Protein AF-A0A0D2K681-F1 (afdb_monomer_lite)

pLDDT: mean 93.83, std 5.47, range [46.44, 97.44]

Radius of gyration: 20.78 Å; chains: 1; bounding box: 45×35×52 Å

Structure (mmCIF, N/CA/C/O backbone):
data_AF-A0A0D2K681-F1
#
_entry.id   AF-A0A0D2K681-F1
#
loop_
_atom_site.group_PDB
_atom_site.id
_atom_site.type_symbol
_atom_site.label_atom_id
_atom_site.label_alt_id
_atom_site.label_comp_id
_atom_site.label_asym_id
_atom_site.label_entity_id
_atom_site.label_seq_id
_atom_site.pdbx_PDB_ins_code
_atom_site.Cartn_x
_atom_site.Cartn_y
_atom_site.Cartn_z
_atom_site.occupancy
_atom_site.B_iso_or_equiv
_atom_site.auth_seq_id
_atom_site.auth_comp_id
_atom_site.auth_asym_id
_atom_site.auth_atom_id
_atom_site.pdbx_PDB_model_num
ATOM 1 N N . MET A 1 1 ? 2.914 -3.482 -22.656 1.00 81.56 1 MET A N 1
ATOM 2 C CA . MET A 1 1 ? 3.583 -2.629 -23.664 1.00 81.56 1 MET A CA 1
ATOM 3 C C . MET A 1 1 ? 5.025 -3.082 -23.842 1.00 81.56 1 MET A C 1
ATOM 5 O O . MET A 1 1 ? 5.253 -3.846 -24.763 1.00 81.56 1 MET A O 1
ATOM 9 N N . ILE A 1 2 ? 5.953 -2.766 -22.929 1.00 90.25 2 ILE A N 1
ATOM 10 C CA . ILE A 1 2 ? 7.369 -3.177 -23.053 1.00 90.25 2 ILE A CA 1
ATOM 11 C C . ILE A 1 2 ? 7.547 -4.701 -23.014 1.00 90.25 2 ILE A C 1
ATOM 13 O O . ILE A 1 2 ? 8.175 -5.257 -23.904 1.00 90.25 2 ILE A O 1
ATOM 17 N N . GLY A 1 3 ? 6.887 -5.398 -22.080 1.00 88.94 3 GLY A N 1
ATOM 18 C CA . GLY A 1 3 ? 6.961 -6.867 -21.994 1.00 88.94 3 GLY A CA 1
ATOM 19 C C . GLY A 1 3 ? 6.429 -7.629 -23.220 1.00 88.94 3 GLY A C 1
ATOM 20 O O . GLY A 1 3 ? 6.660 -8.826 -23.340 1.00 88.94 3 GLY A O 1
ATOM 21 N N . ARG A 1 4 ? 5.742 -6.948 -24.152 1.00 91.81 4 ARG A N 1
ATOM 22 C CA . ARG A 1 4 ? 5.278 -7.550 -25.415 1.00 91.81 4 ARG A CA 1
ATOM 23 C C . ARG A 1 4 ? 6.344 -7.550 -26.510 1.00 91.81 4 ARG A C 1
ATOM 25 O O . ARG A 1 4 ? 6.155 -8.220 -27.515 1.00 91.81 4 ARG A O 1
ATOM 32 N N . ALA A 1 5 ? 7.442 -6.817 -26.339 1.00 92.69 5 ALA A N 1
ATOM 33 C CA . ALA A 1 5 ? 8.566 -6.837 -27.268 1.00 92.69 5 ALA A CA 1
ATOM 34 C C . ALA A 1 5 ? 9.465 -8.054 -26.998 1.00 92.69 5 ALA A C 1
ATOM 36 O O . ALA A 1 5 ? 10.659 -7.913 -26.759 1.00 92.69 5 ALA A O 1
ATOM 37 N N . SER A 1 6 ? 8.871 -9.245 -26.981 1.00 92.00 6 SER A N 1
ATOM 38 C CA . SER A 1 6 ? 9.568 -10.517 -26.815 1.00 92.00 6 SER A CA 1
ATOM 39 C C . SER A 1 6 ? 8.978 -11.548 -27.776 1.00 92.00 6 SER A C 1
ATOM 41 O O . SER A 1 6 ? 7.763 -11.620 -27.960 1.00 92.00 6 SER A O 1
ATOM 43 N N . ARG A 1 7 ? 9.847 -12.331 -28.420 1.00 93.25 7 ARG A N 1
ATOM 44 C CA . ARG A 1 7 ? 9.474 -13.471 -29.270 1.00 93.25 7 ARG A CA 1
ATOM 45 C C . ARG A 1 7 ? 10.323 -14.678 -28.856 1.00 93.25 7 ARG A C 1
ATOM 47 O O . ARG A 1 7 ? 11.374 -14.912 -29.454 1.00 93.25 7 ARG A O 1
ATOM 54 N N . PRO A 1 8 ? 9.922 -15.393 -27.786 1.00 93.44 8 PRO A N 1
ATOM 55 C CA . PRO A 1 8 ? 10.725 -16.470 -27.213 1.00 93.44 8 PRO A CA 1
ATOM 56 C C . PRO A 1 8 ? 11.042 -17.557 -28.246 1.00 93.44 8 PRO A C 1
ATOM 58 O O . PRO A 1 8 ? 10.151 -18.002 -28.964 1.00 93.44 8 PRO A O 1
ATOM 61 N N . GLY A 1 9 ? 12.310 -17.969 -28.327 1.00 91.94 9 GLY A N 1
ATOM 62 C CA . GLY A 1 9 ? 12.784 -18.992 -29.269 1.00 91.94 9 GLY A CA 1
ATOM 63 C C . GLY A 1 9 ? 12.971 -18.524 -30.719 1.00 91.94 9 GLY A C 1
ATOM 64 O O . GLY A 1 9 ? 13.396 -19.322 -31.547 1.00 91.94 9 GLY A O 1
ATOM 65 N N . LEU A 1 10 ? 12.664 -17.258 -31.028 1.00 95.75 10 LEU A N 1
ATOM 66 C CA . LEU A 1 10 ? 12.841 -16.657 -32.357 1.00 95.75 10 LEU A CA 1
ATOM 67 C C . LEU A 1 10 ? 13.918 -15.568 -32.354 1.00 95.75 10 LEU A C 1
ATOM 69 O O . LEU A 1 10 ? 14.774 -15.564 -33.230 1.00 95.75 10 LEU A O 1
ATOM 73 N N . ASP A 1 11 ? 13.864 -14.656 -31.379 1.00 95.44 11 ASP A N 1
ATOM 74 C CA . ASP A 1 11 ? 14.831 -13.564 -31.243 1.00 95.44 11 ASP A CA 1
ATOM 75 C C . ASP A 1 11 ? 15.684 -13.719 -29.986 1.00 95.44 11 ASP A C 1
ATOM 77 O O . ASP A 1 11 ? 15.160 -14.019 -28.911 1.00 95.44 11 ASP A O 1
ATOM 81 N N . ASP A 1 12 ? 16.964 -13.359 -30.095 1.00 93.88 12 ASP A N 1
ATOM 82 C CA . ASP A 1 12 ? 17.870 -13.255 -28.944 1.00 93.88 12 ASP A CA 1
ATOM 83 C C . ASP A 1 12 ? 17.594 -12.006 -28.087 1.00 93.88 12 ASP A C 1
ATOM 85 O O . ASP A 1 12 ? 17.882 -11.988 -26.890 1.00 93.88 12 ASP A O 1
ATOM 89 N N . VAL A 1 13 ? 17.056 -10.930 -28.687 1.00 92.69 13 VAL A N 1
ATOM 90 C CA . VAL A 1 13 ? 16.869 -9.629 -28.019 1.00 92.69 13 VAL A CA 1
ATOM 91 C C . VAL A 1 13 ? 15.576 -8.938 -28.452 1.00 92.69 13 VAL A C 1
ATOM 93 O O . VAL A 1 13 ? 15.318 -8.743 -29.638 1.00 92.69 13 VAL A O 1
ATOM 96 N N . GLY A 1 14 ? 14.811 -8.461 -27.468 1.00 92.00 14 GLY A N 1
ATOM 97 C CA . GLY A 1 14 ? 13.689 -7.541 -27.655 1.00 92.00 14 GLY A CA 1
ATOM 98 C C . GLY A 1 14 ? 14.116 -6.072 -27.605 1.00 92.00 14 GLY A C 1
ATOM 99 O O . GLY A 1 14 ? 14.919 -5.686 -26.757 1.00 92.00 14 GLY A O 1
ATOM 100 N N . LYS A 1 15 ? 13.576 -5.222 -28.488 1.00 93.19 15 LYS A N 1
ATOM 101 C CA . LYS A 1 15 ? 13.871 -3.775 -28.523 1.00 93.19 15 LYS A CA 1
ATOM 102 C C . LYS A 1 15 ? 12.594 -2.955 -28.364 1.00 93.19 15 LYS A C 1
ATOM 104 O O . LYS A 1 15 ? 11.573 -3.278 -28.963 1.00 93.19 15 LYS A O 1
ATOM 109 N N . VAL A 1 16 ? 12.668 -1.863 -27.601 1.00 93.06 16 VAL A N 1
ATOM 110 C CA . VAL A 1 16 ? 11.568 -0.898 -27.437 1.00 93.06 16 VAL A CA 1
ATOM 111 C C . VAL A 1 16 ? 12.102 0.529 -27.502 1.00 93.06 16 VAL A C 1
ATOM 113 O O . VAL A 1 16 ? 13.137 0.831 -26.914 1.00 93.06 16 VAL A O 1
ATOM 116 N N . LEU A 1 17 ? 11.366 1.410 -28.183 1.00 94.31 17 LEU A N 1
ATOM 117 C CA . LEU A 1 17 ? 11.582 2.855 -28.164 1.00 94.31 17 LEU A CA 1
ATOM 118 C C . LEU A 1 17 ? 10.472 3.519 -27.341 1.00 94.31 17 LEU A C 1
ATOM 120 O O . LEU A 1 17 ? 9.299 3.435 -27.701 1.00 94.31 17 LEU A O 1
ATOM 124 N N . LEU A 1 18 ? 10.840 4.185 -26.245 1.00 94.44 18 LEU A N 1
ATOM 125 C CA . LEU A 1 18 ? 9.906 4.950 -25.422 1.00 94.44 18 LEU A CA 1
ATOM 126 C C . LEU A 1 18 ? 9.970 6.436 -25.789 1.00 94.44 18 LEU A C 1
ATOM 128 O O . LEU A 1 18 ? 10.970 7.103 -25.533 1.00 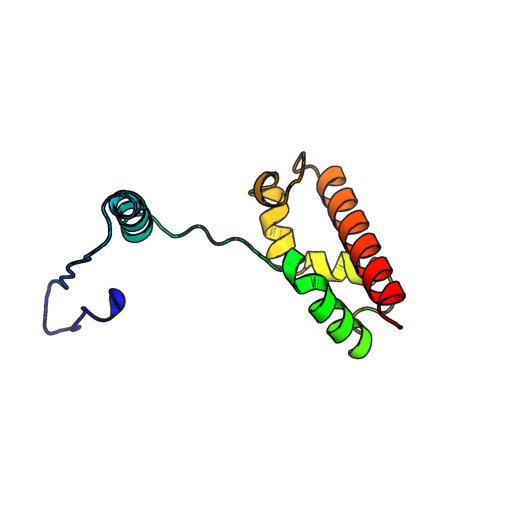94.44 18 LEU A O 1
ATOM 132 N N . MET A 1 19 ? 8.879 6.964 -26.338 1.00 96.00 19 MET A N 1
ATOM 133 C CA . MET A 1 19 ? 8.708 8.398 -26.575 1.00 96.00 19 MET A CA 1
ATOM 134 C C . MET A 1 19 ? 7.979 9.028 -25.384 1.00 96.00 19 MET A C 1
ATOM 136 O O . MET A 1 19 ? 6.894 8.583 -25.013 1.00 96.00 19 MET A O 1
ATOM 140 N N . CYS A 1 20 ? 8.564 10.055 -24.766 1.00 95.81 20 CYS A N 1
ATOM 141 C CA . CYS A 1 20 ? 7.950 10.779 -23.652 1.00 95.81 20 CYS A CA 1
ATOM 142 C C . CYS A 1 20 ? 8.392 12.249 -23.626 1.00 95.81 20 CYS A C 1
ATOM 144 O O . CYS A 1 20 ? 9.396 12.619 -24.234 1.00 95.81 20 CYS A O 1
ATOM 146 N N . ALA A 1 21 ? 7.643 13.088 -22.906 1.00 97.44 21 ALA A N 1
ATOM 147 C CA . ALA A 1 21 ? 8.049 14.464 -22.645 1.00 97.44 21 ALA A CA 1
ATOM 148 C C . ALA A 1 21 ? 9.358 14.497 -21.837 1.00 97.44 21 ALA A C 1
ATOM 150 O O . ALA A 1 21 ? 9.540 13.689 -20.923 1.00 97.44 21 ALA A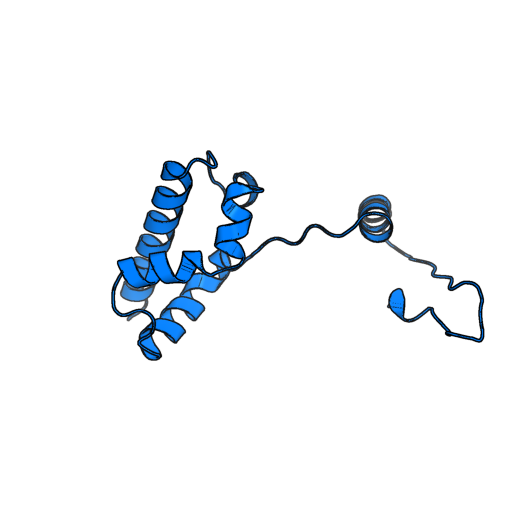 O 1
ATOM 151 N N . ALA A 1 22 ? 10.232 15.466 -22.129 1.00 96.50 22 ALA A N 1
ATOM 152 C CA . ALA A 1 22 ? 11.563 15.567 -21.522 1.00 96.50 22 ALA A CA 1
ATOM 153 C C . ALA A 1 22 ? 11.580 15.445 -19.978 1.00 96.50 22 ALA A C 1
ATOM 155 O O . ALA A 1 22 ? 12.416 14.690 -19.479 1.00 96.50 22 ALA A O 1
ATOM 156 N N . PRO A 1 23 ? 10.643 16.048 -19.210 1.00 96.94 23 PRO A N 1
ATOM 157 C CA . PRO A 1 23 ? 10.634 15.920 -17.749 1.00 96.94 23 PRO A CA 1
ATOM 158 C C . PRO A 1 23 ? 10.402 14.490 -17.235 1.00 96.94 23 PRO A C 1
ATOM 160 O O . PRO A 1 23 ? 10.793 14.163 -16.121 1.00 96.94 23 PRO A O 1
ATOM 163 N N . ARG A 1 24 ? 9.767 13.618 -18.031 1.00 95.56 24 ARG A N 1
ATOM 164 C CA . ARG A 1 24 ? 9.458 12.230 -17.642 1.00 95.56 24 ARG A CA 1
ATOM 165 C C . ARG A 1 24 ? 10.548 11.233 -18.036 1.00 95.56 24 ARG A C 1
ATOM 167 O O . ARG A 1 24 ? 10.464 10.069 -17.649 1.00 95.56 24 ARG A O 1
ATOM 174 N N . LYS A 1 25 ? 11.566 11.663 -18.790 1.00 95.19 25 LYS A N 1
ATOM 175 C CA . LYS A 1 25 ? 12.627 10.783 -19.300 1.00 95.19 25 LYS A CA 1
ATOM 176 C C . LYS A 1 25 ? 13.338 10.030 -18.175 1.00 95.19 25 LYS A C 1
ATOM 178 O O . LYS A 1 25 ? 13.408 8.806 -18.220 1.00 95.19 25 LYS A O 1
ATOM 183 N N . GLU A 1 26 ? 13.832 10.747 -17.166 1.00 94.62 26 GLU A N 1
ATOM 184 C CA . GLU A 1 26 ? 14.573 10.126 -16.059 1.00 94.62 26 GLU A CA 1
ATOM 185 C C . GLU A 1 26 ? 13.663 9.285 -15.155 1.00 94.62 26 GLU A C 1
ATOM 187 O O . GLU A 1 26 ? 14.076 8.222 -14.700 1.00 94.62 26 GLU A O 1
ATOM 192 N N . TYR A 1 27 ? 12.399 9.691 -14.981 1.00 93.38 27 TYR A N 1
ATOM 193 C CA . TYR A 1 27 ? 11.389 8.893 -14.277 1.00 93.38 27 TYR A CA 1
ATOM 194 C C . TYR A 1 27 ? 11.233 7.506 -14.916 1.00 93.38 27 TYR A C 1
ATOM 196 O O . TYR A 1 27 ? 11.393 6.489 -14.244 1.00 93.38 27 TYR A O 1
ATOM 204 N N . TYR A 1 28 ? 10.984 7.448 -16.229 1.00 94.19 28 TYR A N 1
ATOM 205 C CA . TYR A 1 28 ? 10.832 6.165 -16.913 1.00 94.19 28 TYR A CA 1
ATOM 206 C C . TYR A 1 28 ? 12.141 5.382 -16.964 1.00 94.19 28 TYR A C 1
ATOM 208 O O . TYR A 1 28 ? 12.128 4.174 -16.766 1.00 94.19 28 TYR A O 1
ATOM 216 N N . LYS A 1 29 ? 13.280 6.048 -17.185 1.00 92.62 29 LYS A N 1
ATOM 217 C CA . LYS A 1 29 ? 14.586 5.380 -17.187 1.00 92.62 29 LYS A CA 1
ATOM 218 C C . LYS A 1 29 ? 14.855 4.669 -15.859 1.00 92.62 29 LYS A C 1
ATOM 220 O O . LYS A 1 29 ? 15.297 3.526 -15.886 1.00 92.62 29 LYS A O 1
ATOM 225 N N . LYS A 1 30 ? 14.544 5.310 -14.728 1.00 92.62 30 LYS A N 1
ATOM 226 C CA . LYS A 1 30 ? 14.701 4.716 -13.397 1.00 92.62 30 LYS A CA 1
ATOM 227 C C . LYS A 1 30 ? 13.862 3.446 -13.248 1.00 92.62 30 LYS A C 1
ATOM 229 O O . LYS A 1 30 ? 14.418 2.378 -13.041 1.00 92.62 30 LYS A O 1
ATOM 234 N N . PHE A 1 31 ? 12.547 3.524 -13.448 1.00 90.00 31 PHE A N 1
ATOM 235 C CA . PHE A 1 31 ? 11.644 2.387 -13.199 1.00 90.00 31 PHE A CA 1
ATOM 236 C C . PHE A 1 31 ? 11.655 1.289 -14.271 1.00 90.00 31 PHE A C 1
ATOM 238 O O . PHE A 1 31 ? 11.011 0.257 -14.099 1.00 90.00 31 PHE A O 1
ATOM 245 N N . LEU A 1 32 ? 12.353 1.499 -15.389 1.00 91.75 32 LEU A N 1
ATOM 246 C CA . LEU A 1 32 ? 12.599 0.449 -16.380 1.00 91.75 32 LEU A CA 1
ATOM 247 C C . LEU A 1 32 ? 13.884 -0.336 -16.120 1.00 91.75 32 LEU A C 1
ATOM 249 O O . LEU A 1 32 ? 14.007 -1.454 -16.615 1.00 91.75 32 LEU A O 1
ATOM 253 N N . LEU A 1 33 ? 14.836 0.250 -15.394 1.00 89.62 33 LEU A N 1
ATOM 254 C CA . LEU A 1 33 ? 16.135 -0.361 -15.109 1.00 89.62 33 LEU A CA 1
ATOM 255 C C . LEU A 1 33 ? 16.245 -0.847 -13.660 1.00 89.62 33 LEU A C 1
ATOM 257 O O . LEU A 1 33 ? 16.979 -1.792 -13.388 1.00 89.62 33 LEU A O 1
ATOM 261 N N . GLU A 1 34 ? 15.502 -0.228 -12.747 1.00 91.75 34 GLU A N 1
ATOM 262 C CA . GLU A 1 34 ? 15.409 -0.598 -11.338 1.00 91.75 34 GLU A CA 1
ATOM 263 C C . GLU A 1 34 ? 14.039 -1.228 -11.039 1.00 91.75 34 GLU A C 1
ATOM 265 O O . GLU A 1 34 ? 13.037 -0.859 -11.663 1.00 91.75 34 GLU A O 1
ATOM 270 N N . PRO A 1 35 ? 13.956 -2.163 -10.075 1.00 88.69 35 PRO A N 1
ATOM 271 C CA . PRO A 1 35 ? 12.679 -2.719 -9.644 1.00 88.69 35 PRO A CA 1
ATOM 272 C C . PRO A 1 35 ? 11.755 -1.629 -9.080 1.00 88.69 35 PRO A C 1
ATOM 274 O O . PRO A 1 35 ? 12.193 -0.705 -8.394 1.00 88.69 35 PRO A O 1
ATOM 277 N N . LEU A 1 36 ? 10.455 -1.752 -9.359 1.00 89.44 36 LEU A N 1
ATOM 278 C CA . LEU A 1 36 ? 9.449 -0.782 -8.931 1.00 89.44 36 LEU A CA 1
ATOM 279 C C . LEU A 1 36 ? 9.165 -0.923 -7.422 1.00 89.44 36 LEU A C 1
ATOM 281 O O . LEU A 1 36 ? 8.777 -2.012 -6.990 1.00 89.44 36 LEU A O 1
ATOM 285 N N . PRO A 1 37 ? 9.291 0.149 -6.616 1.00 92.12 37 PRO A N 1
ATOM 286 C CA . PRO A 1 37 ? 8.787 0.146 -5.253 1.00 92.12 37 PRO A CA 1
ATOM 287 C C . PRO A 1 37 ? 7.256 0.128 -5.280 1.00 92.12 37 PRO A C 1
ATOM 289 O O . PRO A 1 37 ? 6.627 0.951 -5.945 1.00 92.12 37 PRO A O 1
ATOM 292 N N . VAL A 1 38 ? 6.663 -0.819 -4.557 1.00 95.25 38 VAL A N 1
ATOM 293 C CA . VAL A 1 38 ? 5.210 -0.944 -4.407 1.00 95.25 38 VAL A CA 1
ATOM 294 C C . VAL A 1 38 ? 4.840 -0.590 -2.973 1.00 95.25 38 VAL A C 1
ATOM 296 O O . VAL A 1 38 ? 5.386 -1.159 -2.028 1.00 95.25 38 VAL A O 1
ATOM 299 N N . GLU A 1 39 ? 3.907 0.345 -2.831 1.00 97.00 39 GLU A N 1
ATOM 300 C CA . GLU A 1 39 ? 3.355 0.809 -1.558 1.00 97.00 39 GLU A CA 1
ATOM 301 C C . GLU A 1 39 ? 1.853 0.524 -1.501 1.00 97.00 39 GLU A C 1
ATOM 303 O O . GLU A 1 39 ? 1.208 0.323 -2.533 1.00 97.00 39 GLU A O 1
ATOM 308 N N . SER A 1 40 ? 1.305 0.465 -0.290 1.00 96.94 40 SER A N 1
ATOM 309 C CA . SER A 1 40 ? -0.131 0.292 -0.087 1.00 96.94 40 SER A CA 1
ATOM 310 C C . SER A 1 40 ? -0.851 1.640 -0.133 1.00 96.94 40 SER A C 1
ATOM 312 O O . SER A 1 40 ? -0.319 2.641 0.329 1.00 96.94 40 SER A O 1
ATOM 314 N N . HIS A 1 41 ? -2.084 1.635 -0.631 1.00 95.38 41 HIS A N 1
ATOM 315 C CA . HIS A 1 41 ? -3.016 2.769 -0.587 1.00 95.38 41 HIS A CA 1
ATOM 316 C C . HIS A 1 41 ? -4.331 2.399 0.114 1.00 95.38 41 HIS A C 1
ATOM 318 O O . HIS A 1 41 ? -5.390 2.951 -0.180 1.00 95.38 41 HIS A O 1
ATOM 324 N N . LEU A 1 42 ? -4.282 1.391 0.992 1.00 95.88 42 LEU A N 1
ATOM 325 C CA . LEU A 1 42 ? -5.461 0.908 1.711 1.00 95.88 42 LEU A CA 1
ATOM 326 C C . LEU A 1 42 ? -6.066 1.982 2.625 1.00 95.88 42 LEU A C 1
ATOM 328 O O . LEU A 1 42 ? -7.276 2.022 2.780 1.00 95.88 42 LEU A O 1
ATOM 332 N N . ASP A 1 43 ? -5.239 2.860 3.187 1.00 91.62 43 ASP A N 1
ATOM 333 C CA . ASP A 1 43 ? -5.648 4.012 3.993 1.00 91.62 43 ASP A CA 1
ATOM 334 C C . ASP A 1 43 ? -6.649 4.919 3.265 1.00 91.62 43 ASP A C 1
ATOM 336 O O . ASP A 1 43 ? -7.665 5.305 3.839 1.00 91.62 43 ASP A O 1
ATOM 340 N N . ALA A 1 44 ? -6.429 5.186 1.976 1.00 91.50 44 ALA A N 1
ATOM 341 C CA . ALA A 1 44 ? -7.341 5.995 1.169 1.00 91.50 44 ALA A CA 1
ATOM 342 C C . ALA A 1 44 ? -8.685 5.299 0.869 1.00 91.50 44 ALA A C 1
ATOM 344 O O . ALA A 1 44 ? -9.673 5.973 0.589 1.00 91.50 44 ALA A O 1
ATOM 345 N N . ALA A 1 45 ? -8.731 3.965 0.919 1.00 92.25 45 ALA A N 1
ATOM 346 C CA . ALA A 1 45 ? -9.908 3.146 0.605 1.00 92.25 45 ALA A CA 1
ATOM 347 C C . ALA A 1 45 ? -10.454 2.386 1.833 1.00 92.25 45 ALA A C 1
ATOM 349 O O . ALA A 1 45 ? -11.180 1.395 1.700 1.00 92.25 45 ALA A O 1
ATOM 350 N N . LEU A 1 46 ? -10.084 2.822 3.042 1.00 95.38 46 LEU A N 1
ATOM 351 C CA . LEU A 1 46 ? -10.349 2.060 4.258 1.00 95.38 46 LEU A CA 1
ATOM 352 C C . LEU A 1 46 ? -11.840 2.012 4.612 1.00 95.38 46 LEU A C 1
ATOM 354 O O . LEU A 1 46 ? -12.311 0.985 5.088 1.00 95.38 46 LEU A O 1
ATOM 358 N N . HIS A 1 47 ? -12.586 3.080 4.318 1.00 95.75 47 HIS A N 1
ATOM 359 C CA . HIS A 1 47 ? -14.027 3.182 4.564 1.00 95.75 47 HIS A CA 1
ATOM 360 C C . HIS A 1 47 ? -14.802 2.009 3.949 1.00 95.75 47 HIS A C 1
ATOM 362 O O . HIS A 1 47 ? -15.487 1.278 4.663 1.00 95.75 47 HIS A O 1
ATOM 368 N N . ASP A 1 48 ? -14.632 1.781 2.645 1.00 94.88 48 ASP A N 1
ATOM 369 C CA . ASP A 1 48 ? -15.325 0.710 1.921 1.00 94.88 48 ASP A CA 1
ATOM 370 C C . ASP A 1 48 ? -14.927 -0.674 2.443 1.00 94.88 48 ASP A C 1
ATOM 372 O O . ASP A 1 48 ? -15.770 -1.559 2.597 1.00 94.88 48 ASP A O 1
ATOM 376 N N . THR A 1 49 ? -13.639 -0.845 2.760 1.00 95.12 49 THR A N 1
ATOM 377 C CA . THR A 1 49 ? -13.113 -2.103 3.304 1.00 95.12 49 THR A CA 1
ATOM 378 C C . THR A 1 49 ? -13.734 -2.401 4.669 1.00 95.12 49 THR A C 1
ATOM 380 O O . THR A 1 49 ? -14.251 -3.495 4.880 1.00 95.12 49 THR A O 1
ATOM 383 N N . LEU A 1 50 ? -13.756 -1.426 5.583 1.00 95.62 50 LEU A N 1
ATOM 384 C CA . LEU A 1 50 ? -14.348 -1.604 6.910 1.00 95.62 50 LEU A CA 1
ATOM 385 C C . LEU A 1 50 ? -15.852 -1.870 6.835 1.00 95.62 50 LEU A C 1
ATOM 387 O O . LEU A 1 50 ? -16.333 -2.765 7.522 1.00 95.62 50 LEU A O 1
ATOM 391 N N . VAL A 1 51 ? -16.600 -1.158 5.984 1.00 95.06 51 VAL A N 1
ATOM 392 C CA . VAL A 1 51 ? -18.040 -1.417 5.804 1.00 95.06 51 VAL A CA 1
ATOM 393 C C . VAL A 1 51 ? -18.280 -2.852 5.336 1.00 95.06 51 VAL A C 1
ATOM 395 O O . VAL A 1 51 ? -19.138 -3.540 5.894 1.00 95.06 51 VAL A O 1
ATOM 398 N N . ALA A 1 52 ? -17.516 -3.326 4.349 1.00 95.69 52 ALA A N 1
ATOM 399 C CA . ALA A 1 52 ? -17.646 -4.688 3.839 1.00 95.69 52 ALA A CA 1
ATOM 400 C C . ALA A 1 52 ? -17.366 -5.742 4.924 1.00 95.69 52 ALA A C 1
ATOM 402 O O . ALA A 1 52 ? -18.139 -6.689 5.079 1.00 95.69 52 ALA A O 1
ATOM 403 N N . GLU A 1 53 ? -16.306 -5.557 5.708 1.00 96.44 53 GLU A N 1
ATOM 404 C CA . GLU A 1 53 ? -15.885 -6.510 6.742 1.00 96.44 53 GLU A CA 1
ATOM 405 C C . GLU A 1 53 ? -16.786 -6.484 7.987 1.00 96.44 53 GLU A C 1
ATOM 407 O O . GLU A 1 53 ? -17.008 -7.524 8.611 1.00 96.44 53 GLU A O 1
ATOM 412 N N . VAL A 1 54 ? -17.379 -5.333 8.321 1.00 95.94 54 VAL A N 1
ATOM 413 C CA . VAL A 1 54 ? -18.414 -5.233 9.364 1.00 95.94 54 VAL A CA 1
ATOM 414 C C . VAL A 1 54 ? -19.685 -5.965 8.931 1.00 95.94 54 VAL A C 1
ATOM 416 O O . VAL A 1 54 ? -20.257 -6.731 9.707 1.00 95.94 54 VAL A O 1
ATOM 419 N N . VAL A 1 55 ? -20.117 -5.799 7.675 1.00 96.38 55 VAL A N 1
ATOM 420 C CA . VAL A 1 55 ? -21.276 -6.529 7.124 1.00 96.38 55 VAL A CA 1
ATOM 421 C C . VAL A 1 55 ? -21.007 -8.036 7.068 1.00 96.38 55 VAL A C 1
ATOM 423 O O . VAL A 1 55 ? -21.903 -8.829 7.364 1.00 96.38 55 VAL A O 1
ATOM 426 N N . ALA A 1 56 ? -19.776 -8.437 6.745 1.00 97.06 56 ALA A N 1
ATOM 427 C CA . ALA A 1 56 ? -19.340 -9.832 6.771 1.00 97.06 56 ALA A CA 1
ATOM 428 C C . ALA A 1 56 ? -19.202 -10.410 8.193 1.00 97.06 56 ALA A C 1
ATOM 430 O O . ALA A 1 56 ? -19.070 -11.625 8.338 1.00 97.06 56 ALA A O 1
ATOM 431 N N . ARG A 1 57 ? -19.280 -9.566 9.235 1.00 95.94 57 ARG A N 1
ATOM 432 C CA . ARG A 1 57 ? -19.034 -9.906 10.648 1.00 95.94 57 ARG A CA 1
ATOM 433 C C . ARG A 1 57 ? -17.607 -10.400 10.914 1.00 95.94 57 ARG A C 1
ATOM 435 O O . ARG A 1 57 ? -17.366 -11.108 11.885 1.00 95.94 57 ARG A O 1
ATOM 442 N N . THR A 1 58 ? -16.659 -10.023 10.057 1.00 96.94 58 THR A N 1
ATOM 443 C CA . THR A 1 58 ? -15.224 -10.195 10.320 1.00 96.94 58 THR A CA 1
ATOM 444 C C . THR A 1 58 ? -14.759 -9.200 11.381 1.00 96.94 58 THR A C 1
ATOM 446 O O . THR A 1 58 ? -13.909 -9.522 12.204 1.00 96.94 58 THR A O 1
ATOM 449 N N . ILE A 1 59 ? -15.319 -7.986 11.353 1.00 97.44 59 ILE A N 1
ATOM 450 C CA . ILE A 1 59 ? -15.035 -6.909 12.301 1.00 97.44 59 ILE A CA 1
ATOM 451 C C . ILE A 1 59 ? -16.317 -6.630 13.083 1.00 97.44 59 ILE A C 1
ATOM 453 O O . ILE A 1 59 ? -17.274 -6.088 12.531 1.00 97.44 59 ILE A O 1
ATOM 457 N N . GLU A 1 60 ? -16.352 -6.988 14.365 1.00 95.75 60 GLU A N 1
ATOM 458 C CA . GLU A 1 60 ? -17.511 -6.735 15.230 1.00 95.75 60 GLU A CA 1
ATOM 459 C C . GLU A 1 60 ? -17.268 -5.578 16.206 1.00 95.75 60 GLU A C 1
ATOM 461 O O . GLU A 1 60 ? -18.215 -4.963 16.701 1.00 95.75 60 GLU A O 1
ATOM 466 N N . ASN A 1 61 ? -16.004 -5.249 16.474 1.00 95.06 61 ASN A N 1
ATOM 467 C CA . ASN A 1 61 ? -15.612 -4.154 17.353 1.00 95.06 61 ASN A CA 1
ATOM 468 C C . ASN A 1 61 ? -14.332 -3.439 16.861 1.00 95.06 61 ASN A C 1
ATOM 470 O O . ASN A 1 61 ? -13.684 -3.860 15.905 1.00 95.06 61 ASN A O 1
ATOM 474 N N . LYS A 1 62 ? -13.958 -2.330 17.520 1.00 93.62 62 LYS A N 1
ATOM 475 C CA . LYS A 1 62 ? -12.777 -1.527 17.143 1.00 93.62 62 LYS A CA 1
ATOM 476 C C . LYS A 1 62 ? -11.459 -2.310 17.221 1.00 93.62 62 LYS A C 1
ATOM 478 O O . LYS A 1 62 ? -10.580 -2.080 16.396 1.00 93.62 62 LYS A O 1
ATOM 483 N N . GLN A 1 63 ? -11.315 -3.210 18.196 1.00 94.94 63 GLN A N 1
ATOM 484 C CA . GLN A 1 63 ? -10.107 -4.023 18.331 1.00 94.94 63 GLN A CA 1
ATOM 485 C C . GLN A 1 63 ? -9.978 -4.984 17.147 1.00 94.94 63 GLN A C 1
ATOM 487 O O . GLN A 1 63 ? -8.899 -5.067 16.568 1.00 94.94 63 GLN A O 1
ATOM 492 N N . ASP A 1 64 ? -11.080 -5.601 16.711 1.00 96.56 64 ASP A N 1
ATOM 493 C CA . ASP A 1 64 ? -11.082 -6.463 15.522 1.00 96.56 64 ASP A CA 1
ATOM 494 C C . ASP A 1 64 ? -10.638 -5.698 14.267 1.00 96.56 64 ASP A C 1
ATOM 496 O O . ASP A 1 64 ? -9.970 -6.260 13.405 1.00 96.56 64 ASP A O 1
ATOM 500 N N . ALA A 1 65 ? -10.972 -4.406 14.155 1.00 96.56 65 ALA A N 1
ATOM 501 C CA . ALA A 1 65 ? -10.541 -3.575 13.031 1.00 96.56 65 ALA A CA 1
ATOM 502 C C . ALA A 1 65 ? -9.027 -3.317 13.047 1.00 96.56 65 ALA A C 1
ATOM 504 O O . ALA A 1 65 ? -8.372 -3.409 12.006 1.00 96.56 65 ALA A O 1
ATOM 505 N N . VAL A 1 66 ? -8.456 -3.034 14.221 1.00 96.25 66 VAL 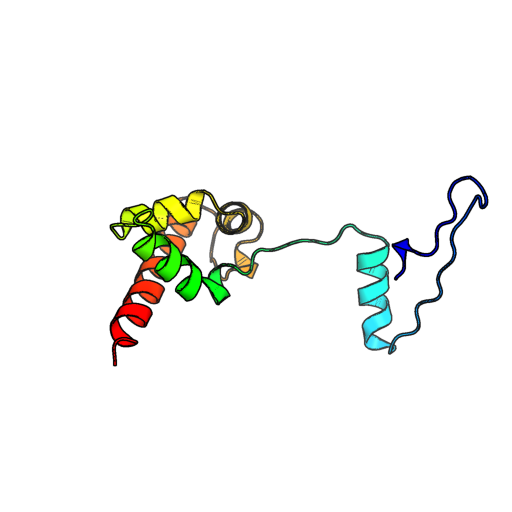A N 1
ATOM 506 C CA . VAL A 1 66 ? -6.998 -2.911 14.379 1.00 96.25 66 VAL A CA 1
ATOM 507 C C . VAL A 1 66 ? -6.325 -4.245 14.057 1.00 96.25 66 VAL A C 1
ATOM 509 O O . VAL A 1 66 ? -5.371 -4.274 13.277 1.00 96.25 66 VAL A O 1
ATOM 512 N N . ASP A 1 67 ? -6.856 -5.347 14.584 1.00 96.06 67 ASP A N 1
ATOM 513 C CA . ASP A 1 67 ? -6.340 -6.693 14.347 1.00 96.06 67 ASP A CA 1
ATOM 514 C C . ASP A 1 67 ? -6.413 -7.051 12.858 1.00 96.06 67 ASP A C 1
ATOM 516 O O . ASP A 1 67 ? -5.416 -7.506 12.295 1.00 96.06 67 ASP A O 1
ATOM 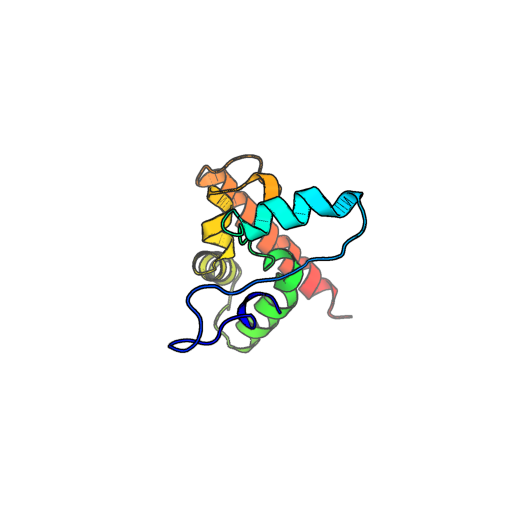520 N N . TYR A 1 68 ? -7.527 -6.761 12.179 1.00 96.75 68 TYR A N 1
ATOM 521 C CA . TYR A 1 68 ? -7.694 -6.935 10.734 1.00 96.75 68 TYR A CA 1
ATOM 522 C C . TYR A 1 68 ? -6.601 -6.204 9.950 1.00 96.75 68 TYR A C 1
ATOM 524 O O . TYR A 1 68 ? -5.961 -6.791 9.072 1.00 96.75 68 TYR A O 1
ATOM 532 N N . LEU A 1 69 ? -6.316 -4.945 10.301 1.00 96.50 69 LEU A N 1
ATOM 533 C CA . LEU A 1 69 ? -5.276 -4.165 9.634 1.00 96.50 69 LEU A CA 1
ATOM 534 C C . LEU A 1 69 ? -3.892 -4.809 9.756 1.00 96.50 69 LEU A C 1
ATOM 536 O O . LEU A 1 69 ? -3.112 -4.709 8.805 1.00 96.50 69 LEU A O 1
ATOM 540 N N . THR A 1 70 ? -3.592 -5.533 10.840 1.00 95.81 70 THR A N 1
ATOM 541 C CA . THR A 1 70 ? -2.294 -6.221 10.996 1.00 95.81 70 THR A CA 1
ATOM 542 C C . THR A 1 70 ? -2.041 -7.311 9.944 1.00 95.81 70 THR A C 1
ATOM 544 O O . THR A 1 70 ? -0.887 -7.615 9.629 1.00 95.81 70 THR A O 1
ATOM 547 N N . TRP A 1 71 ? -3.096 -7.849 9.324 1.00 96.31 71 TRP A N 1
ATOM 548 C CA . TRP A 1 71 ? -2.998 -8.863 8.266 1.00 96.31 71 TRP A CA 1
ATOM 549 C C . TRP A 1 71 ? -2.711 -8.282 6.879 1.00 96.31 71 TRP A C 1
ATOM 551 O O . TRP A 1 71 ? -2.409 -9.019 5.936 1.00 96.31 71 TRP A O 1
ATOM 561 N N . THR A 1 72 ? -2.787 -6.963 6.729 1.00 97.06 72 THR A N 1
ATOM 562 C CA . THR A 1 72 ? -2.741 -6.303 5.424 1.00 97.06 72 THR A CA 1
ATOM 563 C C . THR A 1 72 ? -1.313 -6.029 4.947 1.00 97.06 72 THR A C 1
ATOM 565 O O . THR A 1 72 ? -0.355 -5.926 5.720 1.00 97.06 72 THR A O 1
ATOM 568 N N . PHE A 1 73 ? -1.153 -5.839 3.632 1.00 97.38 73 PHE A N 1
ATOM 569 C CA . PHE A 1 73 ? 0.108 -5.341 3.072 1.00 97.38 73 PHE A CA 1
ATOM 570 C C . PHE A 1 73 ? 0.453 -3.937 3.592 1.00 97.38 73 PHE A C 1
ATOM 572 O O . PHE A 1 73 ? 1.628 -3.635 3.784 1.00 97.38 73 PHE A O 1
ATOM 579 N N . TYR A 1 74 ? -0.561 -3.116 3.886 1.00 97.31 74 TYR A N 1
ATOM 580 C CA . TYR A 1 74 ? -0.402 -1.793 4.487 1.00 97.31 74 TYR A CA 1
ATOM 581 C C . TYR A 1 74 ? 0.404 -1.851 5.787 1.00 97.31 74 TYR A C 1
ATOM 583 O O . TYR A 1 74 ? 1.455 -1.217 5.874 1.00 97.31 74 TYR A O 1
ATOM 591 N N . TYR A 1 75 ? 0.002 -2.700 6.739 1.00 96.69 75 TYR A N 1
ATOM 592 C CA . TYR A 1 75 ? 0.713 -2.843 8.013 1.00 96.69 75 TYR A CA 1
ATOM 593 C C . TYR A 1 75 ? 2.186 -3.227 7.830 1.00 96.69 75 TYR A C 1
ATOM 595 O O . TYR A 1 75 ? 3.073 -2.652 8.463 1.00 96.69 75 TYR A O 1
ATOM 603 N N . ARG A 1 76 ? 2.476 -4.138 6.891 1.00 96.06 76 ARG A N 1
ATOM 604 C CA . ARG A 1 76 ? 3.858 -4.544 6.577 1.00 96.06 76 ARG A CA 1
ATOM 605 C C . ARG A 1 76 ? 4.712 -3.398 6.032 1.00 96.06 76 ARG A C 1
ATOM 607 O O . ARG A 1 76 ? 5.936 -3.457 6.162 1.00 96.06 76 ARG A O 1
ATOM 614 N N . ARG A 1 77 ? 4.102 -2.400 5.386 1.00 97.19 77 ARG A N 1
ATOM 615 C CA . ARG A 1 77 ? 4.801 -1.250 4.797 1.00 97.19 77 ARG A CA 1
ATOM 616 C C . ARG A 1 77 ? 4.984 -0.086 5.766 1.00 97.19 77 ARG A C 1
ATOM 618 O O . ARG A 1 77 ? 5.977 0.625 5.616 1.00 97.19 77 ARG A O 1
ATOM 625 N N . LEU A 1 78 ? 4.129 0.056 6.782 1.00 96.62 78 LEU A N 1
ATOM 626 C CA . LEU A 1 78 ? 4.223 1.139 7.771 1.00 96.62 78 LEU A CA 1
ATOM 627 C C . LEU A 1 78 ? 5.614 1.247 8.413 1.00 96.62 78 LEU A C 1
ATOM 629 O O . LEU A 1 78 ? 6.165 2.337 8.526 1.00 96.62 78 LEU A O 1
ATOM 633 N N . SER A 1 79 ? 6.222 0.119 8.790 1.00 95.25 79 SER A N 1
ATOM 634 C CA . SER A 1 79 ? 7.561 0.108 9.397 1.00 95.25 79 SER A CA 1
ATOM 635 C C . SER A 1 79 ? 8.702 0.265 8.386 1.00 95.25 79 SER A C 1
ATOM 637 O O . SER A 1 79 ? 9.798 0.677 8.760 1.00 95.25 79 SER A O 1
ATOM 639 N N . GLN A 1 80 ? 8.462 -0.051 7.110 1.00 96.19 80 GLN A N 1
ATOM 640 C CA . GLN A 1 80 ? 9.480 -0.006 6.056 1.00 96.19 80 GLN A CA 1
ATOM 641 C C . GLN A 1 80 ? 9.614 1.381 5.429 1.00 96.19 80 GLN A C 1
ATOM 643 O O . GLN A 1 80 ? 10.702 1.746 4.986 1.00 96.19 80 GLN A O 1
ATOM 648 N N . ASN A 1 81 ? 8.524 2.146 5.375 1.00 96.12 81 ASN A N 1
ATOM 649 C CA . ASN A 1 81 ? 8.512 3.495 4.819 1.00 96.12 81 ASN A CA 1
ATOM 650 C C . ASN A 1 81 ? 7.536 4.410 5.588 1.00 96.12 81 ASN A C 1
ATOM 652 O O . ASN A 1 81 ? 6.554 4.877 5.015 1.00 96.12 81 ASN A O 1
ATOM 656 N N . PRO A 1 82 ? 7.776 4.670 6.887 1.00 95.69 82 PRO A N 1
ATOM 657 C CA . PRO A 1 82 ? 6.829 5.379 7.757 1.00 95.69 82 PRO A CA 1
ATOM 658 C C . PRO A 1 82 ? 6.459 6.772 7.238 1.00 95.69 82 PRO A C 1
ATOM 660 O O . PRO A 1 82 ? 5.292 7.150 7.267 1.00 95.69 82 PRO A O 1
ATOM 663 N N . ASN A 1 83 ? 7.426 7.500 6.673 1.00 95.50 83 ASN A N 1
ATOM 664 C CA . ASN A 1 83 ? 7.210 8.849 6.147 1.00 95.50 83 ASN A CA 1
ATOM 665 C C . ASN A 1 83 ? 6.189 8.887 5.002 1.00 95.50 83 ASN A C 1
ATOM 667 O O . ASN A 1 83 ? 5.478 9.875 4.861 1.00 95.50 83 ASN A O 1
ATOM 671 N N . TYR A 1 84 ? 6.109 7.830 4.187 1.00 95.56 84 TYR A N 1
ATOM 672 C CA . TYR A 1 84 ? 5.128 7.746 3.103 1.00 95.56 84 TYR A CA 1
ATOM 673 C C . TYR A 1 84 ? 3.689 7.733 3.626 1.00 95.56 84 TYR A C 1
ATOM 675 O O . TYR A 1 84 ? 2.800 8.299 3.001 1.00 95.56 84 TYR A O 1
ATOM 683 N N . TYR A 1 85 ? 3.489 7.130 4.797 1.00 95.75 85 TYR A N 1
ATOM 684 C CA . TYR A 1 85 ? 2.200 7.007 5.472 1.00 95.75 85 TYR A CA 1
ATOM 685 C C . TYR A 1 85 ? 1.990 8.092 6.545 1.00 95.75 85 TYR A C 1
ATOM 687 O O . TYR A 1 85 ? 1.063 7.995 7.341 1.00 95.75 85 TYR A O 1
ATOM 695 N N . ASN A 1 86 ? 2.841 9.128 6.574 1.00 93.50 86 ASN A N 1
ATOM 696 C CA . ASN A 1 86 ? 2.841 10.219 7.559 1.00 93.50 86 ASN A CA 1
ATOM 697 C C . ASN A 1 86 ? 3.122 9.803 9.018 1.00 93.50 86 ASN A C 1
ATOM 699 O O . ASN A 1 86 ? 2.763 10.529 9.945 1.00 93.50 86 ASN A O 1
ATOM 703 N N . LEU A 1 87 ? 3.810 8.681 9.250 1.00 94.25 87 LEU A N 1
ATOM 704 C CA . LEU A 1 87 ? 4.251 8.303 10.594 1.00 94.25 87 LEU A CA 1
ATOM 705 C C . LEU A 1 87 ? 5.550 9.023 10.965 1.00 94.25 87 LEU A C 1
ATOM 707 O O . LEU A 1 87 ? 6.476 9.140 10.165 1.00 94.25 87 LEU A O 1
ATOM 711 N N . THR A 1 88 ? 5.655 9.419 12.232 1.00 90.69 88 THR A N 1
ATOM 712 C CA . THR A 1 88 ? 6.852 10.053 12.814 1.00 90.69 88 THR A CA 1
ATOM 713 C C . THR A 1 88 ? 7.916 9.047 13.263 1.00 90.69 88 THR A C 1
ATOM 715 O O . THR A 1 88 ? 9.037 9.432 13.596 1.00 90.69 88 THR A O 1
ATOM 718 N N . GLY A 1 89 ? 7.593 7.752 13.257 1.00 92.38 89 GLY A N 1
ATOM 719 C CA . GLY A 1 89 ? 8.503 6.683 13.646 1.00 92.38 89 GLY A CA 1
ATOM 720 C C . GLY A 1 89 ? 7.963 5.293 13.320 1.00 92.38 89 GLY A C 1
ATOM 721 O O . GLY A 1 89 ? 6.802 5.123 12.967 1.00 92.38 89 GLY A O 1
ATOM 722 N N . ALA A 1 90 ? 8.825 4.284 13.462 1.00 93.56 90 ALA A N 1
ATOM 723 C CA . ALA A 1 90 ? 8.514 2.878 13.170 1.00 93.56 90 ALA A CA 1
ATOM 724 C C . ALA A 1 90 ? 8.553 1.974 14.418 1.00 93.56 90 ALA A C 1
ATOM 726 O O . ALA A 1 90 ? 8.627 0.751 14.302 1.00 93.56 90 ALA A O 1
ATOM 727 N N . SER A 1 91 ? 8.552 2.553 15.626 1.00 94.88 91 SER A N 1
ATOM 728 C CA . SER A 1 91 ? 8.460 1.739 16.845 1.00 94.88 91 SER A CA 1
ATOM 729 C C . SER A 1 91 ? 7.059 1.147 16.985 1.00 94.88 91 SER A C 1
ATOM 731 O O . SER A 1 91 ? 6.091 1.714 16.481 1.00 94.88 91 SER A O 1
ATOM 733 N N . HIS A 1 92 ? 6.935 0.046 17.729 1.00 92.19 92 HIS A N 1
ATOM 734 C CA . HIS A 1 92 ? 5.640 -0.598 17.971 1.00 92.19 92 HIS A CA 1
ATOM 735 C C . HIS A 1 92 ? 4.581 0.385 18.491 1.00 92.19 92 HIS A C 1
ATOM 737 O O . HIS A 1 92 ? 3.422 0.302 18.108 1.00 92.19 92 HIS A O 1
ATOM 743 N N . ARG A 1 93 ? 4.989 1.348 19.328 1.00 94.50 93 ARG A N 1
ATOM 744 C CA . ARG A 1 93 ? 4.098 2.397 19.826 1.00 94.50 93 ARG A CA 1
ATOM 745 C C . ARG A 1 93 ? 3.603 3.312 18.704 1.00 94.50 93 ARG A C 1
ATOM 747 O O . ARG A 1 93 ? 2.403 3.448 18.560 1.00 94.50 93 ARG A O 1
ATOM 754 N N . HIS A 1 94 ? 4.496 3.847 17.864 1.00 94.38 94 HIS A N 1
ATOM 755 C CA . HIS A 1 94 ? 4.088 4.706 16.741 1.00 94.38 94 HIS A CA 1
ATOM 756 C C . HIS A 1 94 ? 3.142 3.985 15.773 1.00 94.38 94 HIS A C 1
ATOM 758 O O . HIS A 1 94 ? 2.171 4.573 15.315 1.00 94.38 94 HIS A O 1
ATOM 764 N N . LEU A 1 95 ? 3.412 2.708 15.476 1.00 94.62 95 LEU A N 1
ATOM 765 C CA . LEU A 1 95 ? 2.551 1.900 14.608 1.00 94.62 95 LEU A CA 1
ATOM 766 C C . LEU A 1 95 ? 1.176 1.661 15.243 1.00 94.62 95 LEU A C 1
ATOM 768 O O . LEU A 1 95 ? 0.162 1.780 14.566 1.00 94.62 95 LEU A O 1
ATOM 772 N N . SER A 1 96 ? 1.149 1.320 16.534 1.00 93.94 96 SER A N 1
ATOM 773 C CA . SER A 1 96 ? -0.088 1.060 17.273 1.00 93.94 96 SER A CA 1
ATOM 774 C C . SER A 1 96 ? -0.947 2.317 17.400 1.00 93.94 96 SER A C 1
ATOM 776 O O . SER A 1 96 ? -2.151 2.245 17.167 1.00 93.94 96 SER A O 1
ATOM 778 N N . ASP A 1 97 ? -0.330 3.451 17.736 1.00 94.94 97 ASP A N 1
ATOM 779 C CA . ASP A 1 97 ? -1.010 4.741 17.867 1.00 94.94 97 ASP A CA 1
ATOM 780 C C . ASP A 1 97 ? -1.613 5.132 16.502 1.00 94.94 97 ASP A C 1
ATOM 782 O O . ASP A 1 97 ? -2.812 5.369 16.404 1.00 94.94 97 ASP A O 1
ATOM 786 N N . HIS A 1 98 ? -0.829 5.028 15.418 1.00 95.88 98 HIS A N 1
ATOM 787 C CA . HIS A 1 98 ? -1.297 5.309 14.052 1.00 95.88 98 HIS A CA 1
ATOM 788 C C . HIS A 1 98 ? -2.480 4.442 13.611 1.00 95.88 98 HIS A C 1
ATOM 790 O O . HIS A 1 98 ? -3.435 4.948 13.028 1.00 95.88 98 HIS A O 1
ATOM 796 N N . LEU A 1 99 ? -2.431 3.129 13.857 1.00 95.75 99 LEU A N 1
ATOM 797 C CA . LEU A 1 99 ? -3.541 2.237 13.505 1.00 95.75 99 LEU A CA 1
ATOM 798 C C . LEU A 1 99 ? -4.800 2.542 14.316 1.00 95.75 99 LEU A C 1
ATOM 800 O O . LEU A 1 99 ? -5.897 2.487 13.764 1.00 95.75 99 LEU A O 1
ATOM 804 N N . SER A 1 100 ? -4.637 2.854 15.602 1.00 95.50 100 SER A N 1
ATOM 805 C CA . SER A 1 100 ? -5.752 3.207 16.481 1.00 95.50 100 SER A CA 1
ATOM 806 C C . SER A 1 100 ? -6.429 4.481 15.982 1.00 95.50 100 SER A C 1
ATOM 808 O O . SER A 1 100 ? -7.626 4.456 15.704 1.00 95.50 100 SER A O 1
ATOM 810 N N . ASP A 1 101 ? -5.653 5.542 15.752 1.00 95.69 101 ASP A N 1
ATOM 811 C CA . ASP A 1 101 ? -6.154 6.824 15.249 1.00 95.69 101 ASP A CA 1
ATOM 812 C C . ASP A 1 101 ? -6.854 6.665 13.891 1.00 95.69 101 ASP A C 1
ATOM 814 O O . ASP A 1 101 ? -7.936 7.210 13.670 1.00 95.69 101 ASP A O 1
ATOM 818 N N . LEU A 1 102 ? -6.272 5.870 12.986 1.00 96.12 102 LEU A N 1
ATOM 819 C CA . LEU A 1 102 ? -6.834 5.606 11.662 1.00 96.12 102 LEU A CA 1
ATOM 820 C C . LEU A 1 102 ? -8.191 4.890 11.739 1.00 96.12 102 LEU A C 1
ATOM 822 O O . LEU A 1 102 ? -9.136 5.278 11.047 1.00 96.12 102 LEU A O 1
ATOM 826 N N . VAL A 1 103 ? -8.296 3.849 12.570 1.00 96.31 103 VAL A N 1
ATOM 827 C CA . VAL A 1 103 ? -9.548 3.107 12.779 1.00 96.31 103 VAL A CA 1
ATOM 828 C C . VAL A 1 103 ? -10.596 4.002 13.431 1.00 96.31 103 VAL A C 1
ATOM 830 O O . VAL A 1 103 ? -11.742 4.017 12.986 1.00 96.31 103 VAL A O 1
ATOM 833 N N . GLU A 1 104 ? -10.222 4.768 14.456 1.00 96.00 104 GLU A N 1
ATOM 834 C CA . GLU A 1 104 ? -11.151 5.664 15.142 1.00 96.00 104 GLU A CA 1
ATOM 835 C C . GLU A 1 104 ? -11.688 6.760 14.229 1.00 96.00 104 GLU A C 1
ATOM 837 O O . GLU A 1 104 ? -12.902 6.961 14.197 1.00 96.00 104 GLU A O 1
ATOM 842 N N . ALA A 1 105 ? -10.819 7.412 13.454 1.00 95.69 105 ALA A N 1
ATOM 843 C CA . ALA A 1 105 ? -11.224 8.426 12.489 1.00 95.69 105 ALA A CA 1
ATOM 844 C C . ALA A 1 105 ? -12.175 7.843 11.434 1.00 95.69 105 ALA A C 1
ATOM 846 O O . ALA A 1 105 ? -13.263 8.370 11.225 1.00 95.69 105 ALA A O 1
ATOM 847 N N . THR A 1 106 ? -11.816 6.701 10.841 1.00 95.56 106 THR A N 1
ATOM 848 C CA . THR A 1 106 ? -12.631 6.079 9.785 1.00 95.56 106 THR A CA 1
ATOM 849 C C . THR A 1 106 ? -14.001 5.642 10.310 1.00 95.56 106 THR A C 1
ATOM 851 O O . THR A 1 106 ? -15.015 5.833 9.643 1.00 95.56 106 THR A O 1
ATOM 854 N N . ILE A 1 107 ? -14.067 5.069 11.517 1.00 94.12 107 ILE A N 1
ATOM 855 C CA . ILE A 1 107 ? -15.347 4.689 12.132 1.00 94.12 107 ILE A CA 1
ATOM 856 C C . ILE A 1 107 ? -16.183 5.931 12.447 1.00 94.12 107 ILE A C 1
ATOM 858 O O . ILE A 1 107 ? -17.379 5.930 12.165 1.00 94.12 107 ILE A O 1
ATOM 862 N N . ALA A 1 108 ? -15.575 6.992 12.983 1.00 95.00 108 ALA A N 1
ATOM 863 C CA . ALA A 1 108 ? -16.281 8.237 13.271 1.00 95.00 108 ALA A CA 1
ATOM 864 C C . ALA A 1 108 ? -16.866 8.875 11.999 1.00 95.00 108 ALA A C 1
ATOM 866 O O . ALA A 1 108 ? -18.003 9.351 12.022 1.00 95.00 108 ALA A O 1
ATOM 867 N N . ASP A 1 109 ? -16.129 8.848 10.889 1.00 95.50 109 ASP A N 1
ATOM 868 C CA . ASP A 1 109 ? -16.593 9.339 9.589 1.00 95.50 109 ASP A CA 1
ATOM 869 C C . ASP A 1 109 ? -17.745 8.476 9.043 1.00 95.50 109 ASP A C 1
ATOM 871 O O . ASP A 1 109 ? -18.769 8.998 8.590 1.00 95.50 109 ASP A O 1
ATOM 875 N N . LEU A 1 110 ? -17.639 7.147 9.157 1.00 93.25 110 LEU A N 1
ATOM 876 C CA . LEU A 1 110 ? -18.706 6.218 8.767 1.00 93.25 110 LEU A CA 1
ATOM 877 C C . LEU A 1 110 ? -19.978 6.400 9.608 1.00 93.25 110 LEU A C 1
ATOM 879 O O . LEU A 1 110 ? -21.082 6.358 9.063 1.00 93.25 110 LEU A O 1
ATOM 883 N N . GLU A 1 111 ? -19.856 6.625 10.916 1.00 92.25 111 GLU A N 1
ATOM 884 C CA . GLU A 1 111 ? -20.996 6.911 11.793 1.00 92.25 111 GLU A CA 1
ATOM 885 C C . GLU A 1 111 ? -21.692 8.225 11.417 1.00 92.25 111 GLU A C 1
ATOM 887 O O . GLU A 1 111 ? -22.923 8.269 11.375 1.00 92.25 111 GLU A O 1
ATOM 892 N N . GLN A 1 112 ? -20.923 9.264 11.076 1.00 93.50 112 GLN A N 1
ATOM 893 C CA . GLN A 1 112 ? -21.448 10.557 10.620 1.00 93.50 112 GLN A CA 1
ATOM 894 C C . GLN A 1 112 ? -22.110 10.482 9.239 1.00 93.50 112 GLN A C 1
ATOM 896 O O . GLN A 1 112 ? -23.053 11.225 8.972 1.00 93.50 112 GLN A O 1
ATOM 901 N N . SER A 1 113 ? -21.655 9.576 8.371 1.00 89.31 113 SER A N 1
ATOM 902 C CA . SER A 1 113 ? -22.199 9.398 7.018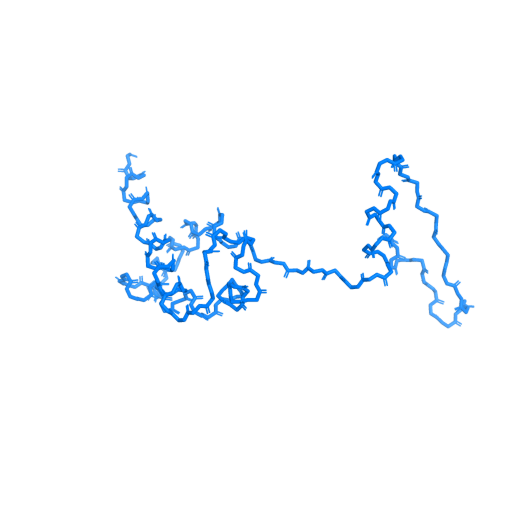 1.00 89.31 113 SER A CA 1
ATOM 903 C C . SER A 1 113 ? -23.618 8.818 6.972 1.00 89.31 113 SER A C 1
ATOM 905 O O . SER A 1 113 ? -24.238 8.817 5.910 1.00 89.31 113 SER A O 1
ATOM 907 N N . LYS A 1 114 ? -24.165 8.361 8.110 1.00 71.56 114 LYS A N 1
ATOM 908 C CA . LYS A 1 114 ? -25.542 7.848 8.246 1.00 71.56 114 LYS A CA 1
ATOM 909 C C . LYS A 1 114 ? -26.611 8.960 8.245 1.00 71.56 114 LYS A C 1
ATOM 911 O O . LYS A 1 114 ? -27.541 8.916 9.053 1.00 71.56 114 LYS A O 1
ATOM 916 N N . GLY A 1 115 ? -26.456 9.949 7.363 1.00 46.44 115 GLY A N 1
ATOM 917 C CA . GLY A 1 115 ? -27.452 10.982 7.062 1.00 46.44 115 GLY A CA 1
ATOM 918 C C . GLY A 1 115 ? -28.501 10.504 6.070 1.00 46.44 115 GLY A C 1
ATOM 919 O O . GLY A 1 115 ? -28.111 9.865 5.069 1.00 46.44 115 GLY A O 1
#

Foldseek 3Di:
DQVVQDDPPPDPDGDDDDDDDPVCVVVCVPCVVDPDDDADPCLVVVLVVVVVCVVVVCDVDLVSQLVVVCPDPNLVCCLVCVVVVPFPHNDPVSSSVVSSVSSVVSVVVNVVVPD

Secondary structure (DSSP, 8-state):
-GGGS--TTT-S---------GGGHHHHHHHHHSPPP----TGGGHHHHHHHHHHTTS--SHHHHHHHHHTSHHHHHHTTSGGGGT-S--SHHHHHHHHHHHHHHHHHHHHHT--

Organism: NCBI:txid145388

InterPro domains:
  IPR027417 P-loop containing nucleoside triphosphate hydrolase [G3DSA:3.40.50.300] (1-38)
  IPR027417 P-loop containing nucleoside triphosphate hydrolase [SSF52540] (1-85)
  IPR036388 Winged helix-like DNA-binding domain superfamily [G3DSA:1.10.10.10] (39-115)
  IPR050474 Helicase Hel308/SKI2-like [PTHR47961] (1-113)
  IPR057842 MER3 helicase-like, winged helix domain [PF23445] (39-114)

Sequence (115 aa):
MIGRASRPGLDDVGKVLLMCAAPRKEYYKKFLLEPLPVESHLDAALHDTLVAEVVARTIENKQDAVDYLTWTFYYRRLSQNPNYYNLTGASHRHLSDHLSDLVEATIADLEQSKG

=== Feature glossary ===
Legend for the data blocks above and below:

— What the protein is —

The amino-acid sequence is the protein's primary structure: the linear order of residues from the N-terminus to the C-terminus, written in one-letter code. Everything else here — the 3D coordinates, the secondary structure, the domain annotations — is ultimately a consequence of this string.

Functional annotations link the protein to curated databases. InterPro entries identify conserved domains and families by matching the sequence against member-database signatures (Pfam, PROSITE, CDD, …). Gene Ontology (GO) terms describe molecular function, biological process, and cellular component in a controlled vocabulary. CATH places the structure in a hierarchical fold classification (Class/Architecture/Topology/Homologous-superfamily). The organism is the source species.

— Where its atoms are —

Atomic coordinates in PDBx/mmCIF format — the same representation the Protein Data Bank distributes. Each line of the _atom_site loop places one backbone atom in Cartesian space (units: ångströms, origin: arbitrary).

The six renders are orthograph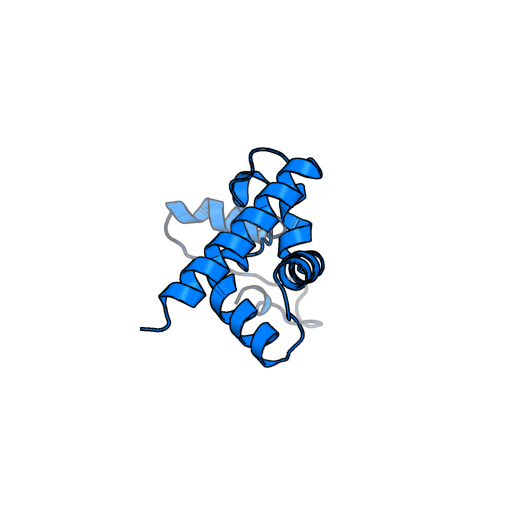ic views along the three Cartesian axes in both directions. Representation (cartoon, sticks, or surface) and color scheme (sequence-rainbow or by-chain) vary across proteins so the training set covers all the common visualization conventions.

— Local backbone conformation —

Eight-state secondary structure (DSSP): H is the canonical α-helix, G the tighter 3₁₀-helix, I the wider π-helix; E/B are β-structure, T and S are turns and bends, and '-' is everything else. DSSP derives these from the pattern of main-chain N–H···O=C hydrogen bonds, not from the sequence.

Three-state secondary structure (P-SEA) collapses the eight DSSP classes into helix (a), strand (b), and coil (c). P-SEA assigns these from Cα geometry alone — distances and angles — without requiring backbone oxygens, so it works on any Cα trace.

φ (phi) and ψ (psi) are the two rotatable backbone dihedrals per residue: φ is the C(i-1)–N–Cα–C torsion, ψ is the N–Cα–C–N(i+1) torsion, both in degrees on (−180°, 180°]. α-helical residues cluster near (−60°, −45°); β-strand residues near (−120°, +130°). A Ramachandran plot is simply a scatter of (φ, ψ) for every residue.

— Global shape and packing —

The geometric summary reports three shape descriptors. Rg (radius of gyration) measures how spread out the Cα atoms are about their centre of mass; compact globular proteins have small Rg, elongated or unfolded ones large. Cα contacts (<8 Å, |i−j|>4) count long-range residue pairs in spatial proximity — high for tightly packed folds, near zero for rods or random coil. The bounding-box extents give the protein's footprint along x, y, z in Å.

SASA measures how much of the protein is reachable by solvent. It is computed by rolling a water-sized probe over the atomic surface and summing the exposed area (Å²). Per-residue SASA distinguishes core (buried, low SASA) from surface (exposed, high SASA) residues; total SASA is a whole-molecule size measure.

Plot images: a contact map (which residues are close in 3D, as an N×N binary image), a Ramachandran scatter (backbone torsion angles, revealing secondary-structure composition at a glance), and — for AlphaFold structures — a PAE heatmap (pairwise prediction confidence).

— Structural neighborhood —

A 3Di character summarizes, for each residue, the relative orientation of the Cα frame of its nearest spatial neighbor. Because it encodes fold topology rather than chemistry, 3Di alignments detect remote structural similarity that sequence alignment misses.

The Foldseek neighbor list gives the closest experimentally determined structures in the PDB, ranked by structural alignment. TM-score near 1 means near-identical fold; near 0.3 means only rough topology match. This is how one finds what a novel AlphaFold prediction most resembles in the solved-structure universe.

— Confidence and disorder —

For AlphaFold models, the B-factor field carries pLDDT — the model's own estimate of local accuracy on a 0–100 scale. Regions with pLDDT<50 should be treated as essentially unmodeled; they often correspond to intrinsically disordered segments.

Crystallographic B-factors measure how much each atom's electron density is smeared out, in Å². They rise in mobile loops and surface residues and fall in the buried interior. In AlphaFold models this column is repurposed to hold pLDDT instead.

Predicted Aligned Error (PAE) is an AlphaFold confidence matrix: entry (i, j) is the expected error in the position of residue j, in ångströms, when the prediction is superimposed on the true structure at residue i. Low PAE within a block of residues means that block is internally rigid and well-predicted; high PAE between two blocks means their relative placement is uncertain even if each block individually is confident.